Protein AF-A0A8T0UFI8-F1 (afdb_monomer_lite)

pLDDT: mean 86.09, std 15.68, range [42.59, 96.69]

Organism: Panicum virgatum (NCBI:txid38727)

Secondary structure (DSSP, 8-state):
-HHHHHHHHHHHHHHHHH-SS--SHHHHHHHHHHHHHHHHHHH-PPPPPHHHHHHHHHHHHHHHHHHHHHHHHHHHHHTT-

Structure (mmCIF, N/CA/C/O backbone):
data_AF-A0A8T0UFI8-F1
#
_entry.id   AF-A0A8T0UFI8-F1
#
loop_
_atom_site.group_PDB
_atom_site.id
_atom_site.type_symbol
_atom_site.label_atom_id
_atom_site.label_alt_id
_atom_site.label_comp_id
_atom_site.label_asym_id
_atom_site.label_entity_id
_atom_site.label_seq_id
_atom_site.pdbx_PDB_ins_code
_atom_site.Cartn_x
_atom_site.Cartn_y
_atom_site.Cartn_z
_atom_site.occupancy
_atom_site.B_iso_or_equiv
_atom_site.auth_seq_id
_atom_site.auth_comp_id
_atom_site.auth_asym_id
_atom_site.auth_atom_id
_atom_site.pdbx_PDB_model_num
ATOM 1 N N . MET A 1 1 ? 15.612 -1.151 -5.369 1.00 85.25 1 MET A N 1
ATOM 2 C CA . MET A 1 1 ? 14.394 -1.714 -4.743 1.00 85.25 1 MET A CA 1
ATOM 3 C C . MET A 1 1 ? 14.406 -1.648 -3.222 1.00 85.25 1 MET A C 1
ATOM 5 O O . MET A 1 1 ? 13.410 -1.207 -2.664 1.00 85.25 1 MET A O 1
ATOM 9 N N . ALA A 1 2 ? 15.530 -1.944 -2.558 1.00 92.94 2 ALA A N 1
ATOM 10 C CA . ALA A 1 2 ? 15.650 -1.904 -1.093 1.00 92.94 2 ALA A CA 1
ATOM 11 C C . ALA A 1 2 ? 15.090 -0.631 -0.423 1.00 92.94 2 ALA A C 1
ATOM 13 O O . ALA A 1 2 ? 14.281 -0.730 0.489 1.00 92.94 2 ALA A O 1
ATOM 14 N N . ARG A 1 3 ? 15.436 0.567 -0.922 1.00 95.69 3 ARG A N 1
ATOM 15 C CA . ARG A 1 3 ? 14.917 1.838 -0.376 1.00 95.69 3 ARG A CA 1
ATOM 16 C C . ARG A 1 3 ? 13.387 1.936 -0.429 1.00 95.69 3 ARG A C 1
ATOM 18 O O . ARG A 1 3 ? 12.770 2.406 0.515 1.00 95.69 3 ARG A O 1
ATOM 25 N N . TYR A 1 4 ? 12.775 1.505 -1.533 1.00 93.56 4 TYR A N 1
ATOM 26 C CA . TYR A 1 4 ? 11.322 1.572 -1.701 1.00 93.56 4 TYR A CA 1
ATOM 27 C C . TYR A 1 4 ? 10.620 0.622 -0.729 1.00 93.56 4 TYR A C 1
ATOM 29 O O . TYR A 1 4 ? 9.700 1.037 -0.031 1.00 93.56 4 TYR A O 1
ATOM 37 N N . LEU A 1 5 ? 11.118 -0.614 -0.626 1.00 95.25 5 LEU A N 1
ATOM 38 C CA . LEU A 1 5 ? 10.622 -1.604 0.327 1.00 95.25 5 LEU A CA 1
ATOM 39 C C . LEU A 1 5 ? 10.758 -1.117 1.774 1.00 95.25 5 LEU A C 1
ATOM 41 O O . LEU A 1 5 ? 9.791 -1.173 2.524 1.00 95.25 5 LEU A O 1
ATOM 45 N N . ALA A 1 6 ? 11.923 -0.584 2.147 1.00 96.62 6 ALA A N 1
ATOM 46 C CA . ALA A 1 6 ? 12.161 -0.047 3.485 1.00 96.62 6 ALA A CA 1
ATOM 47 C C . ALA A 1 6 ? 11.179 1.083 3.830 1.00 96.62 6 ALA A C 1
ATOM 49 O O . ALA A 1 6 ? 10.633 1.108 4.929 1.00 96.62 6 ALA A O 1
ATOM 50 N N . ASN A 1 7 ? 10.883 1.970 2.874 1.00 95.12 7 ASN A N 1
ATOM 51 C CA . ASN A 1 7 ? 9.892 3.028 3.071 1.00 95.12 7 ASN A CA 1
ATOM 52 C C . ASN A 1 7 ? 8.482 2.459 3.298 1.00 95.12 7 ASN A C 1
ATOM 54 O O . ASN A 1 7 ? 7.770 2.933 4.180 1.00 95.12 7 ASN A O 1
ATOM 58 N N . LYS A 1 8 ? 8.075 1.439 2.530 1.00 95.81 8 LYS A N 1
ATOM 59 C CA . LYS A 1 8 ? 6.770 0.778 2.704 1.00 95.81 8 LYS A CA 1
ATOM 60 C C . LYS A 1 8 ? 6.669 0.028 4.025 1.00 95.81 8 LYS A C 1
ATOM 62 O O . LYS A 1 8 ? 5.668 0.168 4.718 1.00 95.81 8 LYS A O 1
ATOM 67 N N . CYS A 1 9 ? 7.728 -0.683 4.395 1.00 95.44 9 CYS A N 1
ATOM 68 C CA . CYS A 1 9 ? 7.835 -1.369 5.674 1.00 95.44 9 CYS A CA 1
ATOM 69 C C . CYS A 1 9 ? 7.738 -0.372 6.836 1.00 95.44 9 CYS A C 1
ATOM 71 O O . CYS A 1 9 ? 6.911 -0.547 7.718 1.00 95.44 9 CYS A O 1
ATOM 73 N N . SER A 1 10 ? 8.476 0.744 6.778 1.00 96.38 10 SER A N 1
ATOM 74 C CA . SER A 1 10 ? 8.427 1.778 7.819 1.00 96.38 10 SER A CA 1
ATOM 75 C C . SER A 1 10 ? 7.029 2.381 7.997 1.00 96.38 10 SER A C 1
ATOM 77 O O . SER A 1 10 ? 6.615 2.613 9.131 1.00 96.38 10 SER A O 1
ATOM 79 N N . ILE A 1 11 ? 6.286 2.609 6.908 1.00 93.94 11 ILE A N 1
ATOM 80 C CA . ILE A 1 11 ? 4.889 3.068 6.980 1.00 93.94 11 ILE A CA 1
ATOM 81 C C . ILE A 1 11 ? 4.011 1.991 7.620 1.00 93.94 11 ILE A C 1
ATOM 83 O O . ILE A 1 11 ? 3.276 2.298 8.553 1.00 93.94 11 ILE A O 1
ATOM 87 N N . SER A 1 12 ? 4.123 0.743 7.159 1.00 94.25 12 SER A N 1
ATOM 88 C CA . SER A 1 12 ? 3.344 -0.377 7.692 1.00 94.25 12 SER A CA 1
ATOM 89 C C . SER A 1 12 ? 3.574 -0.563 9.191 1.00 94.25 12 SER A C 1
ATOM 91 O O . SER A 1 12 ? 2.608 -0.637 9.936 1.00 94.25 12 SER A O 1
ATOM 93 N N . SER A 1 13 ? 4.829 -0.559 9.652 1.00 94.62 13 SER A N 1
ATOM 94 C CA . SER A 1 13 ? 5.160 -0.713 11.074 1.00 94.62 13 SER A CA 1
ATOM 95 C C . SER A 1 13 ? 4.648 0.442 11.932 1.00 94.62 13 SER A C 1
ATOM 97 O O . SER A 1 13 ? 4.263 0.231 13.075 1.00 94.62 13 SER A O 1
ATOM 99 N N . ARG A 1 14 ? 4.642 1.676 11.408 1.00 95.31 14 ARG A N 1
ATOM 100 C CA . ARG A 1 14 ? 4.071 2.820 12.137 1.00 95.31 14 ARG A CA 1
ATOM 101 C C . ARG A 1 14 ? 2.560 2.703 12.262 1.00 95.31 14 ARG A C 1
ATOM 103 O O . ARG A 1 14 ? 2.038 2.987 13.329 1.00 95.31 14 ARG A O 1
ATOM 110 N N . ILE A 1 15 ? 1.881 2.312 11.185 1.00 92.94 15 ILE A N 1
ATOM 111 C CA . ILE A 1 15 ? 0.434 2.100 11.214 1.00 92.94 15 ILE A CA 1
ATOM 112 C C . ILE A 1 15 ? 0.102 1.003 12.222 1.00 92.94 15 ILE A C 1
ATOM 114 O O . ILE A 1 15 ? -0.733 1.230 13.079 1.00 92.94 15 ILE A O 1
ATOM 118 N N . ASP A 1 16 ? 0.811 -0.122 12.182 1.00 91.50 16 ASP A N 1
ATOM 119 C CA . ASP A 1 16 ? 0.615 -1.238 13.113 1.00 91.50 16 ASP A CA 1
ATOM 120 C C . ASP A 1 16 ? 0.816 -0.823 14.584 1.00 91.50 16 ASP A C 1
ATOM 122 O O . ASP A 1 16 ? 0.026 -1.173 15.448 1.00 91.50 16 ASP A O 1
ATOM 126 N N . CYS A 1 17 ? 1.821 0.014 14.864 1.00 93.50 17 CYS A N 1
ATOM 127 C CA . CYS A 1 17 ? 2.113 0.496 16.218 1.00 93.50 17 CYS A CA 1
ATOM 128 C C . CYS A 1 17 ? 1.060 1.473 16.780 1.00 93.50 17 CYS A C 1
ATOM 130 O O . CYS A 1 17 ? 0.844 1.515 17.989 1.00 93.50 17 CYS A O 1
ATOM 132 N N . TYR A 1 18 ? 0.442 2.294 15.924 1.00 91.06 18 TYR A N 1
ATOM 133 C CA . TYR A 1 18 ? -0.494 3.349 16.344 1.00 91.06 18 TYR A CA 1
ATOM 134 C C . TYR A 1 18 ? -1.961 3.050 16.017 1.00 91.06 18 TYR A C 1
ATOM 136 O O . TYR A 1 18 ? -2.832 3.843 16.370 1.00 91.06 18 TYR A O 1
ATOM 144 N N . SER A 1 19 ? -2.245 1.955 15.317 1.00 88.44 19 SER A N 1
ATOM 145 C CA . SER A 1 19 ? -3.605 1.540 14.994 1.00 88.44 19 SER A CA 1
ATOM 146 C C . SER A 1 19 ? -4.249 0.895 16.214 1.00 88.44 19 SER A C 1
ATOM 148 O O . SER A 1 19 ? -3.701 -0.030 16.802 1.00 88.44 19 SER A O 1
ATOM 150 N N . GLU A 1 20 ? -5.448 1.351 16.565 1.00 86.81 20 GLU A N 1
ATOM 151 C CA . GLU A 1 20 ? -6.293 0.690 17.570 1.00 86.81 20 GLU A CA 1
ATOM 152 C C . GLU A 1 20 ? -6.969 -0.569 17.001 1.00 86.81 20 GLU A C 1
ATOM 154 O O . GLU A 1 20 ? -7.426 -1.435 17.744 1.00 86.81 20 GLU A O 1
ATOM 159 N N . LEU A 1 21 ? -7.020 -0.679 15.669 1.00 84.00 21 LEU A N 1
ATOM 160 C CA . LEU A 1 21 ? -7.585 -1.813 14.951 1.00 84.00 21 LEU A CA 1
ATOM 161 C C . LEU A 1 21 ? -6.476 -2.802 14.586 1.00 84.00 21 LEU A C 1
ATOM 163 O O . LEU A 1 21 ? -5.540 -2.453 13.859 1.00 84.00 21 LEU A O 1
ATOM 167 N N . ASN A 1 22 ? -6.626 -4.048 15.036 1.00 85.44 22 ASN A N 1
ATOM 168 C CA . ASN A 1 22 ? -5.777 -5.166 14.629 1.00 85.44 22 ASN A CA 1
ATOM 169 C C . ASN A 1 22 ? -6.162 -5.603 13.209 1.00 85.44 22 ASN A C 1
ATOM 171 O O . ASN A 1 22 ? -7.020 -6.464 13.031 1.00 85.44 22 ASN A O 1
ATOM 175 N N . THR A 1 23 ? -5.547 -5.004 12.190 1.00 88.75 23 THR A N 1
ATOM 176 C CA . THR A 1 23 ? -5.835 -5.314 10.781 1.00 88.75 23 THR A CA 1
ATOM 177 C C . THR A 1 23 ? -4.557 -5.531 9.981 1.00 88.75 23 THR A C 1
ATOM 179 O O . THR A 1 23 ? -3.556 -4.839 10.153 1.00 88.75 23 THR A O 1
ATOM 182 N N . SER A 1 24 ? -4.600 -6.482 9.046 1.00 92.88 24 SER A N 1
ATOM 183 C CA . SER A 1 24 ? -3.493 -6.740 8.117 1.00 92.88 24 SER A CA 1
ATOM 184 C C . SER A 1 24 ? -3.654 -6.025 6.768 1.00 92.88 24 SER A C 1
ATOM 186 O O . SER A 1 24 ? -2.731 -6.050 5.947 1.00 92.88 24 SER A O 1
ATOM 188 N N . ILE A 1 25 ? -4.791 -5.354 6.533 1.00 94.06 25 ILE A N 1
ATOM 189 C CA . ILE A 1 25 ? -5.155 -4.779 5.227 1.00 94.06 25 ILE A CA 1
ATOM 190 C C . ILE A 1 25 ? -4.107 -3.777 4.736 1.00 94.06 25 ILE A C 1
ATOM 192 O O . ILE A 1 25 ? -3.698 -3.832 3.574 1.00 94.06 25 ILE A O 1
ATOM 196 N N . PHE A 1 26 ? -3.624 -2.880 5.603 1.00 93.88 26 PHE A N 1
ATOM 197 C CA . PHE A 1 26 ? -2.603 -1.902 5.214 1.00 93.88 26 PHE A CA 1
ATOM 198 C C . PHE A 1 26 ? -1.324 -2.576 4.712 1.00 93.88 26 PHE A C 1
ATOM 200 O O . PHE A 1 26 ? -0.795 -2.195 3.666 1.00 93.88 26 PHE A O 1
ATOM 207 N N . GLY A 1 27 ? -0.850 -3.602 5.421 1.00 94.50 27 GLY A N 1
ATOM 208 C CA . GLY A 1 27 ? 0.335 -4.361 5.030 1.00 94.50 27 GLY A CA 1
ATOM 209 C C . GLY A 1 27 ? 0.145 -5.065 3.687 1.00 94.50 27 GLY A C 1
ATOM 210 O O . GLY A 1 27 ? 1.020 -4.983 2.822 1.00 94.50 27 GLY A O 1
ATOM 211 N N . GLN A 1 28 ? -1.021 -5.681 3.475 1.00 95.88 28 GLN A N 1
ATOM 212 C CA . GLN A 1 28 ? -1.361 -6.336 2.208 1.00 95.88 28 GLN A CA 1
ATOM 213 C C . GLN A 1 28 ? -1.368 -5.341 1.040 1.00 95.88 28 GLN A C 1
ATOM 215 O O . GLN A 1 28 ? -0.701 -5.566 0.032 1.00 95.88 28 GLN A O 1
ATOM 220 N N . LYS A 1 29 ? -2.025 -4.186 1.193 1.00 96.12 29 LYS A N 1
ATOM 221 C CA . LYS A 1 29 ? -2.094 -3.163 0.136 1.00 96.12 29 LYS A CA 1
ATOM 222 C C . LYS A 1 29 ? -0.741 -2.526 -0.173 1.00 96.12 29 LYS A C 1
ATOM 224 O O . LYS A 1 29 ? -0.412 -2.295 -1.337 1.00 96.12 29 LYS A O 1
ATOM 229 N N . LEU A 1 30 ? 0.085 -2.278 0.843 1.00 96.3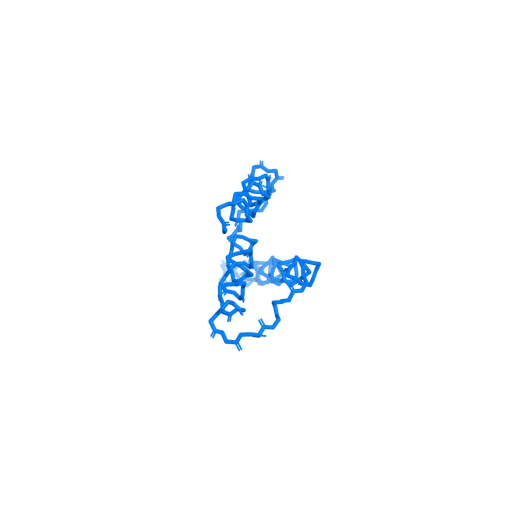8 30 LEU A N 1
ATOM 230 C CA . LEU A 1 30 ? 1.446 -1.776 0.631 1.00 96.38 30 LEU A CA 1
ATOM 231 C C . LEU A 1 30 ? 2.345 -2.827 -0.036 1.00 96.38 30 LEU A C 1
ATOM 233 O O . LEU A 1 30 ? 3.214 -2.448 -0.824 1.00 96.38 30 LEU A O 1
ATOM 237 N N . ARG A 1 31 ? 2.125 -4.119 0.238 1.00 96.06 31 ARG A N 1
ATOM 238 C CA . ARG A 1 31 ? 2.808 -5.230 -0.435 1.00 96.06 31 ARG A CA 1
ATOM 239 C C . ARG A 1 31 ? 2.412 -5.338 -1.907 1.00 96.06 31 ARG A C 1
ATOM 241 O O . ARG A 1 31 ? 3.313 -5.361 -2.741 1.00 96.06 31 ARG A O 1
ATOM 248 N N . GLU A 1 32 ? 1.116 -5.320 -2.226 1.00 96.69 32 GLU A N 1
ATOM 249 C CA . GLU A 1 32 ? 0.618 -5.302 -3.615 1.00 96.69 32 GLU A CA 1
ATOM 250 C C . GLU A 1 32 ? 1.309 -4.191 -4.420 1.00 96.69 32 GLU A C 1
ATOM 252 O O . GLU A 1 32 ? 1.788 -4.411 -5.527 1.00 96.69 32 GLU A O 1
ATOM 257 N N . GLN A 1 33 ? 1.460 -2.996 -3.839 1.00 96.19 33 GLN A N 1
ATOM 258 C CA . GLN A 1 33 ? 2.120 -1.885 -4.526 1.00 96.19 33 GLN A CA 1
ATOM 259 C C . GLN A 1 33 ? 3.625 -2.113 -4.771 1.00 96.19 33 GLN A C 1
ATOM 261 O O . GLN A 1 33 ? 4.195 -1.580 -5.729 1.00 96.19 33 GLN A O 1
ATOM 266 N N . VAL A 1 34 ?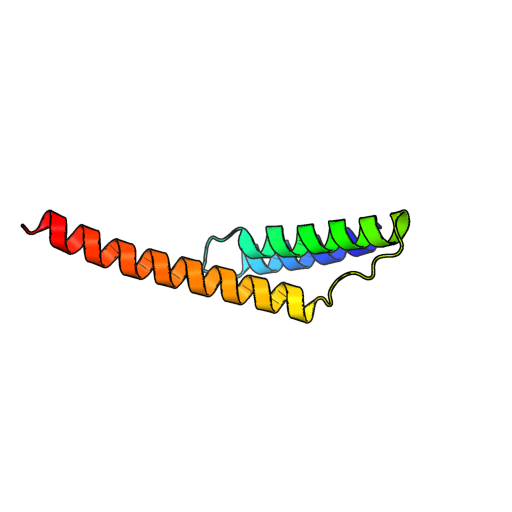 4.304 -2.868 -3.902 1.00 96.31 34 VAL A N 1
ATOM 267 C CA . VAL A 1 34 ? 5.693 -3.286 -4.147 1.00 96.31 34 VAL A CA 1
ATOM 268 C C . VAL A 1 34 ? 5.742 -4.268 -5.312 1.00 96.31 34 VAL A C 1
ATOM 270 O O . VAL A 1 34 ? 6.602 -4.109 -6.175 1.00 96.31 34 VAL A O 1
ATOM 273 N N . GLU A 1 35 ? 4.817 -5.224 -5.361 1.00 95.12 35 GLU A N 1
ATOM 274 C CA . GLU A 1 35 ? 4.705 -6.212 -6.440 1.00 95.12 35 GLU A CA 1
ATOM 275 C C . GLU A 1 35 ? 4.390 -5.537 -7.786 1.00 95.12 35 GLU A C 1
ATOM 277 O O . GLU A 1 35 ? 5.105 -5.767 -8.756 1.00 95.12 35 GLU A O 1
ATOM 282 N N . GLU A 1 36 ? 3.459 -4.580 -7.831 1.00 96.12 36 GLU A N 1
ATOM 283 C CA . GLU A 1 36 ? 3.191 -3.764 -9.031 1.00 96.12 36 GLU A CA 1
ATOM 284 C C . GLU A 1 36 ? 4.433 -3.007 -9.512 1.00 96.12 36 GLU A C 1
ATOM 286 O O . GLU A 1 36 ? 4.669 -2.839 -10.709 1.00 96.12 36 GLU A O 1
ATOM 291 N N . ARG A 1 37 ? 5.256 -2.526 -8.575 1.00 95.06 37 ARG A N 1
ATOM 292 C CA . ARG A 1 37 ? 6.503 -1.849 -8.927 1.00 95.06 37 ARG A CA 1
ATOM 293 C C . ARG A 1 37 ? 7.564 -2.820 -9.443 1.00 95.06 37 ARG A C 1
ATOM 295 O O . ARG A 1 37 ? 8.407 -2.387 -10.222 1.00 95.06 37 ARG A O 1
ATOM 302 N N . LEU A 1 38 ? 7.549 -4.081 -9.014 1.00 93.75 38 LEU A N 1
ATOM 303 C CA . LEU A 1 38 ? 8.378 -5.131 -9.610 1.00 93.75 38 LEU A CA 1
ATOM 304 C C . LEU A 1 38 ? 7.889 -5.442 -11.029 1.00 93.75 38 LEU A C 1
ATOM 306 O O . LEU A 1 38 ? 8.690 -5.385 -11.958 1.00 93.75 38 LEU A O 1
ATOM 310 N N . ASP A 1 39 ? 6.578 -5.607 -11.215 1.00 94.50 39 ASP A N 1
ATOM 311 C CA . ASP A 1 39 ? 5.951 -5.808 -12.528 1.00 94.50 39 ASP A CA 1
ATOM 312 C C . ASP A 1 39 ? 6.237 -4.659 -13.510 1.00 94.50 39 ASP A C 1
ATOM 314 O O . ASP A 1 39 ? 6.370 -4.889 -14.712 1.00 94.50 39 ASP A O 1
ATOM 318 N N . PHE A 1 40 ? 6.385 -3.420 -13.030 1.00 95.12 40 PHE A N 1
ATOM 319 C CA . PHE A 1 40 ? 6.833 -2.302 -13.864 1.00 95.12 40 PHE A CA 1
ATOM 320 C C . PHE A 1 40 ? 8.219 -2.544 -14.477 1.00 95.12 40 PHE A C 1
ATOM 322 O O . PHE A 1 40 ? 8.440 -2.180 -15.631 1.00 95.12 40 PHE A O 1
ATOM 329 N N . TYR A 1 41 ? 9.150 -3.152 -13.736 1.00 92.62 41 TYR A N 1
ATOM 330 C CA . TYR A 1 41 ? 10.486 -3.454 -14.259 1.00 92.62 41 TYR A CA 1
ATOM 331 C C . TYR A 1 41 ? 10.474 -4.597 -15.275 1.00 92.62 41 TYR A C 1
ATOM 333 O O . TYR A 1 41 ? 11.275 -4.562 -16.206 1.00 92.62 41 TYR A O 1
ATOM 341 N N . ASP A 1 42 ? 9.551 -5.550 -15.135 1.00 92.94 42 ASP A N 1
ATOM 342 C CA . ASP A 1 42 ? 9.463 -6.712 -16.025 1.00 92.94 42 ASP A CA 1
ATOM 343 C C . ASP A 1 42 ? 8.623 -6.435 -17.283 1.00 92.94 42 ASP A C 1
ATOM 345 O O . ASP A 1 42 ? 8.974 -6.855 -18.385 1.00 92.94 42 ASP A O 1
ATOM 349 N N . LYS A 1 43 ? 7.496 -5.730 -17.127 1.00 95.25 43 LYS A N 1
ATOM 350 C CA . LYS A 1 43 ? 6.439 -5.585 -18.149 1.00 95.25 43 LYS A CA 1
ATOM 351 C C . LYS A 1 43 ? 6.171 -4.133 -18.556 1.00 95.25 43 LYS A C 1
ATOM 353 O O . LYS A 1 43 ? 5.405 -3.898 -19.486 1.00 95.25 43 LYS A O 1
ATOM 358 N N . GLY A 1 44 ? 6.739 -3.149 -17.853 1.00 93.00 44 GLY A N 1
ATOM 359 C CA . GLY A 1 44 ? 6.501 -1.721 -18.109 1.00 93.00 44 GLY A CA 1
ATOM 360 C C . GLY A 1 44 ? 5.147 -1.187 -17.620 1.00 93.00 44 GLY A C 1
ATOM 361 O O . GLY A 1 44 ? 4.801 -0.044 -17.918 1.00 93.00 44 GLY A O 1
ATOM 362 N N . VAL A 1 45 ? 4.370 -1.975 -16.868 1.00 92.62 45 VAL A N 1
ATOM 363 C CA . VAL A 1 45 ? 3.049 -1.567 -16.355 1.00 92.62 45 VAL A CA 1
ATOM 364 C C . VAL A 1 45 ? 3.215 -0.564 -15.216 1.00 92.62 45 VAL A C 1
ATOM 366 O O . VAL A 1 45 ? 3.816 -0.873 -14.192 1.00 92.62 45 VAL A O 1
ATOM 369 N N . ALA A 1 46 ? 2.697 0.654 -15.385 1.00 93.44 46 ALA A N 1
ATOM 370 C CA . ALA A 1 46 ? 2.828 1.698 -14.374 1.00 93.44 46 ALA A CA 1
ATOM 371 C C . ALA A 1 46 ? 2.078 1.319 -13.076 1.00 93.44 46 ALA A C 1
ATOM 373 O O . ALA A 1 46 ? 0.889 0.998 -13.141 1.00 93.44 46 ALA A O 1
ATOM 374 N N . PRO A 1 47 ? 2.727 1.392 -11.898 1.00 94.75 47 PRO A N 1
ATOM 375 C CA . PRO A 1 47 ? 2.091 1.048 -10.632 1.00 94.75 47 PRO A CA 1
ATOM 376 C C . PRO A 1 47 ? 1.069 2.110 -10.214 1.00 94.75 47 PRO A C 1
ATOM 378 O O . PRO A 1 47 ? 1.180 3.288 -10.585 1.00 94.75 47 PRO A O 1
ATOM 381 N N . ARG A 1 48 ? 0.104 1.726 -9.372 1.00 96.06 48 ARG A N 1
ATOM 382 C CA . ARG A 1 48 ? -0.893 2.669 -8.840 1.00 96.06 48 ARG A CA 1
ATOM 383 C C . ARG A 1 48 ? -0.248 3.719 -7.933 1.00 96.06 48 ARG A C 1
ATOM 385 O O . ARG A 1 48 ? 0.805 3.498 -7.319 1.00 96.06 48 ARG A O 1
ATOM 392 N N . LYS A 1 49 ? -0.895 4.883 -7.791 1.00 95.69 49 LYS A N 1
ATOM 393 C CA . LYS A 1 49 ? -0.429 5.927 -6.863 1.00 95.69 49 LYS A CA 1
ATOM 394 C C . LYS A 1 49 ? -0.643 5.468 -5.422 1.00 95.69 49 LYS A C 1
ATOM 396 O O . LYS A 1 49 ? -1.634 4.831 -5.090 1.00 95.69 49 LYS A O 1
ATOM 401 N N . ASN A 1 50 ? 0.269 5.854 -4.530 1.00 93.06 50 ASN A N 1
ATOM 402 C CA . ASN A 1 50 ? 0.175 5.521 -3.102 1.00 93.06 50 ASN A CA 1
ATOM 403 C C . ASN A 1 50 ? -1.122 6.012 -2.448 1.00 93.06 50 ASN A C 1
ATOM 405 O O . ASN A 1 50 ? -1.650 5.346 -1.571 1.00 93.06 50 ASN A O 1
ATOM 409 N N . LEU A 1 51 ? -1.621 7.171 -2.874 1.00 95.12 51 LEU A N 1
ATOM 410 C CA . LEU A 1 51 ? -2.873 7.725 -2.373 1.00 95.12 51 LEU A CA 1
ATOM 411 C C . LEU A 1 51 ? 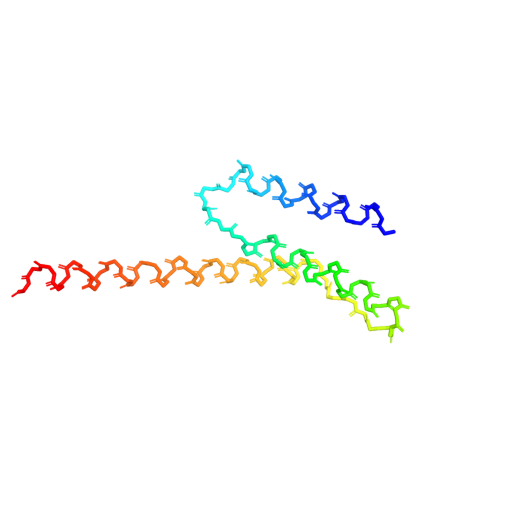-4.044 6.764 -2.620 1.00 95.12 51 LEU A C 1
ATOM 413 O O . LEU A 1 51 ? -4.829 6.528 -1.711 1.00 95.12 51 LEU A O 1
ATOM 417 N N . ASP A 1 52 ? -4.116 6.172 -3.810 1.00 95.88 52 ASP A N 1
ATOM 418 C CA . ASP A 1 52 ? -5.192 5.247 -4.177 1.00 95.88 52 ASP A CA 1
ATOM 419 C C . ASP A 1 52 ? -5.073 3.927 -3.402 1.00 95.88 52 ASP A C 1
ATOM 421 O O . ASP A 1 52 ? -6.068 3.394 -2.922 1.00 95.88 52 ASP A O 1
ATOM 425 N N . VAL A 1 53 ? -3.843 3.445 -3.196 1.00 95.12 53 VAL A N 1
ATOM 426 C CA . VAL A 1 53 ? -3.558 2.255 -2.375 1.00 95.12 53 VAL A CA 1
ATOM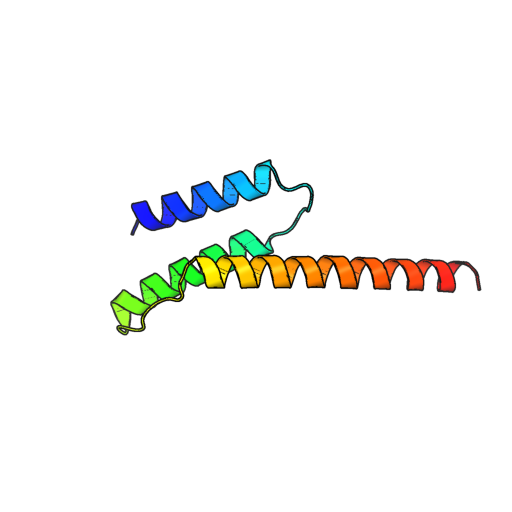 427 C C . VAL A 1 53 ? -4.004 2.455 -0.925 1.00 95.12 53 VAL A C 1
ATOM 429 O O . VAL A 1 53 ? -4.637 1.573 -0.350 1.00 95.12 53 VAL A O 1
ATOM 432 N N . LEU A 1 54 ? -3.712 3.618 -0.333 1.00 93.88 54 LEU A N 1
ATOM 433 C CA . LEU A 1 54 ? -4.124 3.920 1.039 1.00 93.88 54 LEU A CA 1
ATOM 434 C C . LEU A 1 54 ? -5.639 4.117 1.163 1.00 93.88 54 LEU A C 1
ATOM 436 O O . LEU A 1 54 ? -6.217 3.657 2.142 1.00 93.88 54 LEU A O 1
ATOM 440 N N . LYS A 1 55 ? -6.294 4.742 0.175 1.00 95.31 55 LYS A N 1
ATOM 441 C CA . LYS A 1 55 ? -7.764 4.839 0.144 1.00 95.31 55 LYS A CA 1
ATOM 442 C C . LYS A 1 55 ? -8.416 3.460 0.117 1.00 95.31 55 LYS A C 1
ATOM 444 O O . LYS A 1 55 ? -9.262 3.186 0.958 1.00 95.31 55 LYS A O 1
ATOM 449 N N . ALA A 1 56 ? -7.948 2.578 -0.765 1.00 94.50 56 ALA A N 1
ATOM 450 C CA . ALA A 1 56 ? -8.443 1.206 -0.844 1.00 94.50 56 ALA A CA 1
ATOM 451 C C . ALA A 1 56 ? -8.225 0.428 0.467 1.00 94.50 56 ALA A C 1
ATOM 453 O O . ALA A 1 56 ? -9.046 -0.410 0.831 1.00 94.50 56 ALA A O 1
ATOM 454 N N . ALA A 1 57 ? -7.136 0.704 1.193 1.00 94.00 57 ALA A N 1
ATOM 455 C CA . ALA A 1 57 ? -6.905 0.104 2.504 1.00 94.00 57 ALA A CA 1
ATOM 456 C C . ALA A 1 57 ? -7.932 0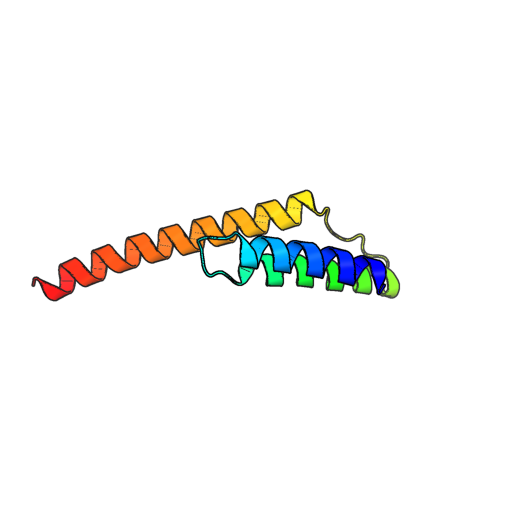.581 3.548 1.00 94.00 57 ALA A C 1
ATOM 458 O O . ALA A 1 57 ? -8.505 -0.242 4.254 1.00 94.00 57 ALA A O 1
ATOM 459 N N . ILE A 1 58 ? -8.208 1.888 3.612 1.00 92.88 58 ILE A N 1
ATOM 460 C CA . ILE A 1 58 ? -9.203 2.461 4.537 1.00 92.88 58 ILE A CA 1
ATOM 461 C C . ILE A 1 58 ? -10.613 1.957 4.214 1.00 92.88 58 ILE A C 1
ATOM 463 O O . ILE A 1 58 ? -11.363 1.612 5.125 1.00 92.88 58 ILE A O 1
ATOM 467 N N . GLU A 1 59 ? -10.971 1.889 2.931 1.00 94.12 59 GLU A N 1
ATOM 468 C CA . GLU A 1 59 ? -12.254 1.335 2.483 1.00 94.12 59 GLU A CA 1
ATOM 469 C C . GLU A 1 59 ? -12.404 -0.131 2.907 1.00 94.12 59 GLU A C 1
ATOM 471 O O . GLU A 1 59 ? -13.448 -0.510 3.435 1.00 94.12 59 GLU A O 1
ATOM 476 N N . GLY A 1 60 ? -11.348 -0.937 2.745 1.00 91.62 60 GLY A N 1
ATOM 477 C CA . GLY A 1 60 ? -11.331 -2.330 3.190 1.00 91.62 60 GLY A CA 1
ATOM 478 C C . GLY A 1 60 ? -11.542 -2.474 4.698 1.00 91.62 60 GLY A C 1
ATOM 479 O O . GLY A 1 60 ? -12.363 -3.277 5.122 1.00 91.62 60 GLY A O 1
ATOM 480 N N . ILE A 1 61 ? -10.860 -1.655 5.501 1.00 90.75 61 ILE A N 1
ATOM 481 C CA . ILE A 1 61 ? -10.988 -1.687 6.967 1.00 90.75 61 ILE A CA 1
ATOM 482 C C . ILE A 1 61 ? -12.374 -1.238 7.404 1.00 90.75 61 ILE A C 1
ATOM 484 O O . ILE A 1 61 ? -12.983 -1.858 8.264 1.00 90.75 61 ILE A O 1
ATOM 488 N N . THR A 1 62 ? -12.890 -0.169 6.798 1.00 89.00 62 THR A N 1
ATOM 489 C CA . THR A 1 62 ? -14.241 0.322 7.096 1.00 89.00 62 THR A CA 1
ATOM 490 C C . THR A 1 62 ? -15.269 -0.770 6.826 1.00 89.00 62 THR A C 1
ATOM 492 O O . THR A 1 62 ? -16.203 -0.941 7.600 1.00 89.00 62 THR A O 1
ATOM 495 N N . LYS A 1 63 ? -15.077 -1.535 5.747 1.00 89.69 63 LYS A N 1
ATOM 496 C CA . LYS A 1 63 ? -15.929 -2.670 5.419 1.00 89.69 63 LYS A CA 1
ATOM 497 C C . LYS A 1 63 ? -15.817 -3.800 6.450 1.00 89.69 63 LYS A C 1
ATOM 499 O O . LYS A 1 63 ? -16.860 -4.240 6.913 1.00 89.69 63 LYS A O 1
ATOM 504 N N . GLU A 1 64 ? -14.607 -4.209 6.842 1.00 86.62 64 GLU A N 1
ATOM 5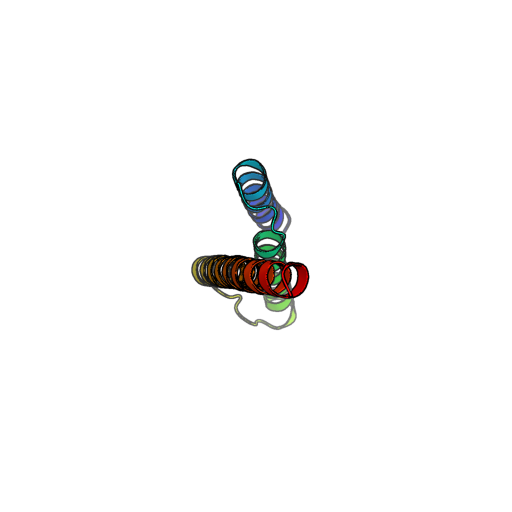05 C CA . GLU A 1 64 ? -14.416 -5.226 7.898 1.00 86.62 64 GLU A CA 1
ATOM 506 C C . GLU A 1 64 ? -15.091 -4.800 9.211 1.00 86.62 64 GLU A C 1
ATOM 508 O O . GLU A 1 64 ? -15.894 -5.544 9.759 1.00 86.62 64 GLU A O 1
ATOM 513 N N . VAL A 1 65 ? -14.874 -3.558 9.656 1.00 84.75 65 VAL A N 1
ATOM 514 C CA . VAL A 1 65 ? -15.471 -3.034 10.897 1.00 84.75 65 VAL A CA 1
ATOM 515 C C . VAL A 1 65 ? -17.005 -3.011 10.842 1.00 84.75 65 VAL A C 1
ATOM 517 O O . VAL A 1 65 ? -17.662 -3.309 11.839 1.00 84.75 65 VAL A O 1
ATOM 520 N N . LEU A 1 66 ? -17.595 -2.654 9.696 1.00 81.44 66 LEU A N 1
ATOM 521 C CA . LEU A 1 66 ? -19.052 -2.672 9.518 1.00 81.44 66 LEU A CA 1
ATOM 522 C C . LEU A 1 66 ? -19.616 -4.101 9.497 1.00 81.44 66 LEU A C 1
ATOM 524 O O . LEU A 1 66 ? -20.702 -4.330 10.028 1.00 81.44 66 LEU A O 1
ATOM 528 N N . GLU A 1 67 ? -18.899 -5.053 8.900 1.00 80.31 67 GLU A N 1
ATOM 529 C CA . GLU A 1 67 ? -19.293 -6.467 8.867 1.00 80.31 67 GLU A CA 1
ATOM 530 C C . GLU A 1 67 ? -19.190 -7.119 10.258 1.00 80.31 67 GLU A C 1
ATOM 532 O O . GLU A 1 67 ? -20.097 -7.855 10.655 1.00 80.31 67 GLU A O 1
ATOM 537 N N . ASP A 1 68 ? -18.158 -6.787 11.039 1.00 71.88 68 ASP A N 1
ATOM 538 C CA . ASP A 1 68 ? -18.006 -7.245 12.427 1.00 71.88 68 ASP A CA 1
ATOM 539 C C . ASP A 1 68 ? -19.102 -6.680 13.352 1.00 71.88 68 ASP A C 1
ATOM 541 O O . ASP A 1 68 ? -19.601 -7.382 14.238 1.00 71.88 68 ASP A O 1
ATOM 545 N N . ALA A 1 69 ? -19.532 -5.431 13.129 1.00 67.81 69 ALA A N 1
ATOM 546 C CA . ALA A 1 69 ? -20.629 -4.822 13.881 1.00 67.81 69 ALA A CA 1
ATOM 547 C C . ALA A 1 69 ? -21.985 -5.510 13.610 1.00 67.81 69 ALA A C 1
ATOM 549 O O . ALA A 1 69 ? -22.737 -5.772 14.549 1.00 67.81 69 ALA A O 1
ATOM 550 N N . ASP A 1 70 ? -22.279 -5.861 12.351 1.00 60.25 70 ASP A N 1
ATOM 551 C CA . ASP A 1 70 ? -23.513 -6.569 11.958 1.00 60.25 70 ASP A CA 1
ATOM 552 C C . ASP A 1 70 ? -23.526 -8.040 12.429 1.00 60.25 70 ASP A C 1
ATOM 554 O O . ASP A 1 70 ? -24.579 -8.601 12.747 1.00 60.25 70 ASP A O 1
ATOM 558 N N . GLY A 1 71 ? -22.351 -8.673 12.532 1.00 56.59 71 GLY A N 1
ATOM 559 C CA . GLY A 1 71 ? -22.200 -10.036 13.050 1.00 56.59 71 GLY A CA 1
ATOM 560 C C . GLY A 1 71 ? -22.486 -10.170 14.551 1.00 56.59 71 GLY A C 1
ATOM 561 O O . GLY A 1 71 ? -23.043 -11.186 14.982 1.00 56.59 71 GLY A O 1
ATOM 562 N N . ASN A 1 72 ? -22.160 -9.146 15.345 1.00 53.25 72 ASN A N 1
ATOM 563 C CA . ASN A 1 72 ? -22.381 -9.151 16.793 1.00 53.25 72 ASN A CA 1
ATOM 564 C C . ASN A 1 72 ? -23.876 -9.007 17.157 1.00 53.25 72 ASN A C 1
ATOM 566 O O . ASN A 1 72 ? -24.367 -9.695 18.051 1.00 53.25 72 ASN A O 1
ATOM 570 N N . GLU A 1 73 ? -24.640 -8.208 16.399 1.00 51.56 73 GLU A N 1
ATOM 571 C CA . GLU A 1 73 ? -26.093 -8.062 16.604 1.00 51.56 73 GLU A CA 1
ATOM 572 C C . GLU A 1 73 ? -26.889 -9.345 16.296 1.00 51.56 73 GLU A C 1
ATOM 574 O O . GLU A 1 73 ? -27.977 -9.559 16.841 1.00 51.56 73 GLU A O 1
ATOM 579 N N . LYS A 1 74 ? -26.376 -10.213 15.414 1.00 49.09 74 LYS A N 1
ATOM 580 C CA . LYS A 1 74 ? -27.020 -11.493 15.069 1.00 49.09 74 LYS A CA 1
ATOM 581 C C . LYS A 1 74 ? -26.805 -12.560 16.143 1.00 49.09 74 LYS A C 1
ATOM 583 O O . LYS A 1 74 ? -27.751 -13.276 16.462 1.00 49.09 74 LYS A O 1
ATOM 588 N N . GLN A 1 75 ? -25.619 -12.616 16.753 1.00 47.00 75 GLN A N 1
ATOM 589 C CA . GLN A 1 75 ? -25.348 -13.543 17.860 1.00 47.00 75 GLN A CA 1
ATOM 590 C C . GLN A 1 75 ? -26.137 -13.175 19.124 1.00 47.00 75 GLN A C 1
ATOM 592 O O . GLN A 1 75 ? -26.635 -14.062 19.811 1.00 47.00 75 GLN A O 1
ATOM 597 N N . GLU A 1 76 ? -26.344 -11.885 19.403 1.00 45.84 76 GLU A N 1
ATOM 598 C CA . GLU A 1 76 ? -27.126 -11.454 20.572 1.00 45.84 76 GLU A CA 1
ATOM 599 C C . GLU A 1 76 ? -28.629 -11.793 20.443 1.00 45.84 76 GLU A C 1
ATOM 601 O O . GLU A 1 76 ? -29.296 -12.067 21.441 1.00 45.84 76 GLU A O 1
ATOM 606 N N . LYS A 1 77 ? -29.161 -11.866 19.210 1.00 48.59 77 LYS A N 1
ATOM 607 C CA . LYS A 1 77 ? -30.554 -12.270 18.937 1.00 48.59 77 LYS A CA 1
ATOM 608 C C . LYS A 1 77 ? -30.770 -13.786 18.918 1.00 48.59 77 LYS A C 1
ATOM 610 O O . LYS A 1 77 ? -31.857 -14.221 19.286 1.00 48.59 77 LYS A O 1
ATOM 615 N N . GLU A 1 78 ? -29.774 -14.585 18.530 1.00 48.06 78 GLU A N 1
ATOM 616 C CA . GLU A 1 78 ? -29.864 -16.057 18.596 1.00 48.06 78 GLU A CA 1
ATOM 617 C C . GLU A 1 78 ? -29.645 -16.613 20.011 1.00 48.06 78 GLU A C 1
ATOM 619 O O . GLU A 1 78 ? -30.181 -17.666 20.334 1.00 48.06 78 GLU A O 1
ATOM 624 N N . VAL A 1 79 ? -28.907 -15.914 20.882 1.00 55.06 79 VAL A N 1
ATOM 625 C CA . VAL A 1 79 ? -28.678 -16.355 22.275 1.00 55.06 79 VAL A CA 1
ATOM 626 C C . VAL A 1 79 ? -29.865 -16.028 23.202 1.00 55.06 79 VAL A C 1
ATOM 628 O O . VAL A 1 79 ? -29.969 -16.596 24.289 1.00 55.06 79 VAL A O 1
ATOM 631 N N . HIS A 1 80 ? -30.782 -15.144 22.788 1.00 50.38 80 HIS A N 1
ATOM 632 C CA . HIS A 1 80 ? -31.968 -14.758 23.570 1.00 50.38 80 HIS A CA 1
ATOM 633 C C . HIS A 1 80 ? -33.310 -15.274 23.010 1.00 50.38 80 HIS A C 1
ATOM 635 O O . HIS A 1 80 ? -34.365 -14.798 23.436 1.00 50.38 80 HIS A O 1
ATOM 641 N N . SER A 1 81 ? -33.291 -16.240 22.083 1.00 42.59 81 SER A N 1
ATOM 642 C CA . SER A 1 81 ? -34.482 -16.980 21.630 1.00 42.59 81 SER A CA 1
ATOM 643 C C . SER A 1 81 ? -34.390 -18.458 21.981 1.00 42.59 81 SER A C 1
ATOM 645 O O . SER A 1 81 ? -35.482 -19.068 22.039 1.00 42.59 81 SER A O 1
#

InterPro domains:
  IPR002687 Nop domain [PF01798] (1-39)
  IPR002687 Nop domain [PS51358] (1-43)
  IPR036070 Nop domain superfamily [SSF89124] (1-42)
  IPR042239 Nop, C-terminal domain [G3DSA:1.10.246.90] (1-41)
  IPR045056 Nucleolar protein Nop56/Nop58 [PTHR10894] (1-77)

Sequence (81 aa):
MARYLANKCSISSRIDCYSELNTSIFGQKLREQVEERLDFYDKGVAPRKNLDVLKAAIEGITKEVLEDADGNEKQEKEVHS

Radius of gyration: 17.2 Å; chains: 1; bounding box: 50×25×42 Å

Foldseek 3Di:
DVVLVVVLVVVQVVCCVPPPDPDCLSVVLSVVQVVQVVCCVVPVRDGDDPVVSVVVSVVVVVVVVVVVVVVVVVVVVVVVD